Protein AF-A0A8S2SZF7-F1 (afdb_monomer_lite)

Organism: NCBI:txid392030

Structure (mmCIF, N/CA/C/O backbone):
data_AF-A0A8S2SZF7-F1
#
_entry.id   AF-A0A8S2SZF7-F1
#
loop_
_atom_site.group_PDB
_atom_site.id
_atom_site.type_symbol
_atom_site.label_atom_id
_atom_site.labe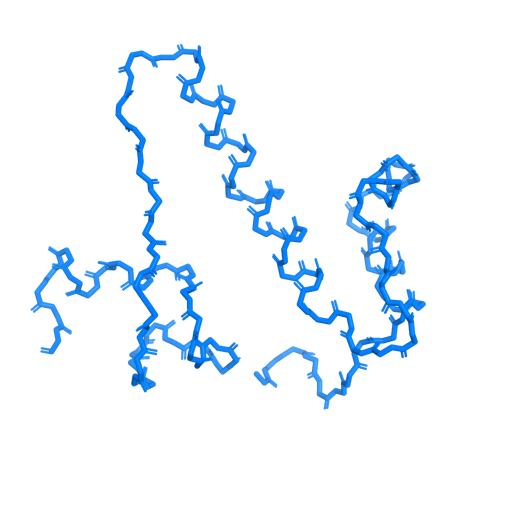l_alt_id
_atom_site.label_comp_id
_atom_site.label_asym_id
_atom_site.label_entity_id
_atom_site.label_seq_id
_atom_site.pdbx_PDB_ins_code
_atom_site.Cartn_x
_atom_site.Cartn_y
_atom_site.Cartn_z
_atom_site.occupancy
_atom_site.B_iso_or_equiv
_atom_site.auth_seq_id
_atom_site.auth_comp_id
_atom_site.auth_asym_id
_atom_site.auth_atom_id
_atom_site.pdbx_PDB_model_num
ATOM 1 N N . HIS A 1 1 ? 4.667 -10.182 -10.337 1.00 46.69 1 HIS A N 1
ATOM 2 C CA . HIS A 1 1 ? 4.823 -9.999 -11.783 1.00 46.69 1 HIS A CA 1
ATOM 3 C C . HIS A 1 1 ? 3.546 -9.580 -12.516 1.00 46.69 1 HIS A C 1
ATOM 5 O O . HIS A 1 1 ? 3.686 -9.235 -13.680 1.00 46.69 1 HIS A O 1
ATOM 11 N N . ASP A 1 2 ? 2.367 -9.441 -11.882 1.00 55.22 2 ASP A N 1
ATOM 12 C CA . ASP A 1 2 ? 1.113 -9.400 -12.676 1.00 55.22 2 ASP A CA 1
ATOM 13 C C . ASP A 1 2 ? 0.356 -8.058 -12.810 1.00 55.22 2 ASP A C 1
ATOM 15 O O . ASP A 1 2 ? -0.738 -8.043 -13.360 1.00 55.22 2 ASP A O 1
ATOM 19 N N . ILE A 1 3 ? 0.909 -6.906 -12.402 1.00 61.97 3 ILE A N 1
ATOM 20 C CA . ILE A 1 3 ? 0.309 -5.585 -12.750 1.00 61.97 3 ILE A CA 1
ATOM 21 C C . ILE A 1 3 ? 1.325 -4.636 -13.399 1.00 61.97 3 ILE A C 1
ATOM 23 O O . ILE A 1 3 ? 0.991 -3.896 -14.320 1.00 61.97 3 ILE A O 1
ATOM 27 N N . TRP A 1 4 ? 2.587 -4.686 -12.969 1.00 73.9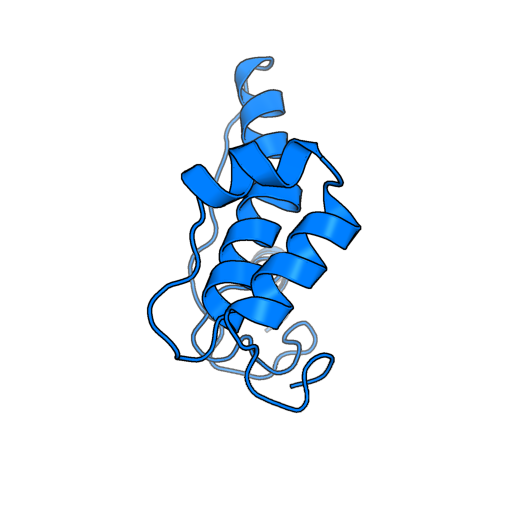4 4 TRP A N 1
ATOM 28 C CA . TRP A 1 4 ? 3.663 -3.861 -13.518 1.00 73.94 4 TRP A CA 1
ATOM 29 C C . TRP A 1 4 ? 4.664 -4.744 -14.263 1.00 73.94 4 TRP A C 1
ATOM 31 O O . TRP A 1 4 ? 5.491 -5.413 -13.637 1.00 73.94 4 TRP A O 1
ATOM 41 N N . SER A 1 5 ? 4.585 -4.741 -15.595 1.00 80.88 5 SER A N 1
ATOM 42 C CA . SER A 1 5 ? 5.488 -5.492 -16.481 1.00 80.88 5 SER A CA 1
ATOM 43 C C . SER A 1 5 ? 6.891 -4.880 -16.575 1.00 80.88 5 SER A C 1
ATOM 45 O O . SER A 1 5 ? 7.836 -5.557 -16.974 1.00 80.88 5 SER A O 1
ATOM 47 N N . THR A 1 6 ? 7.054 -3.623 -16.158 1.00 86.06 6 THR A N 1
ATOM 48 C CA . THR A 1 6 ? 8.329 -2.894 -16.133 1.00 86.06 6 THR A CA 1
ATOM 49 C C . THR A 1 6 ? 8.592 -2.281 -14.753 1.00 86.06 6 THR A C 1
ATOM 51 O O . THR A 1 6 ? 7.641 -2.067 -13.994 1.00 86.06 6 THR A O 1
ATOM 54 N N . PRO A 1 7 ? 9.858 -1.964 -14.412 1.00 91.12 7 PRO A N 1
ATOM 55 C CA . PRO A 1 7 ? 10.181 -1.177 -13.223 1.00 91.12 7 PRO A CA 1
ATOM 56 C C . PRO A 1 7 ? 9.356 0.112 -13.145 1.00 91.12 7 PRO A C 1
ATOM 58 O O . PRO A 1 7 ? 9.127 0.776 -14.160 1.00 91.12 7 PRO A O 1
ATOM 61 N N . VAL A 1 8 ? 8.919 0.477 -11.941 1.00 93.50 8 VAL A N 1
ATOM 62 C CA . VAL A 1 8 ? 8.157 1.709 -11.714 1.00 93.50 8 VAL A CA 1
ATOM 63 C C . VAL A 1 8 ? 9.144 2.846 -11.492 1.00 93.50 8 VAL A C 1
ATOM 65 O O . VAL A 1 8 ? 9.932 2.800 -10.553 1.00 93.50 8 VAL A O 1
ATOM 68 N N . SER A 1 9 ? 9.102 3.878 -12.335 1.00 95.88 9 SER A N 1
ATOM 69 C CA . SER A 1 9 ? 9.950 5.064 -12.167 1.00 95.88 9 SER A CA 1
ATOM 70 C C . SER A 1 9 ? 9.418 5.999 -11.066 1.00 95.88 9 SER A C 1
ATOM 72 O O . SER A 1 9 ? 8.226 5.949 -10.745 1.00 95.88 9 SER A O 1
ATOM 74 N N . PRO A 1 10 ? 10.241 6.925 -10.531 1.00 96.69 10 PRO A N 1
ATOM 75 C CA . PRO A 1 10 ? 9.783 7.964 -9.601 1.00 96.69 10 PRO A CA 1
ATOM 76 C C . PRO A 1 10 ? 8.597 8.778 -10.120 1.00 96.69 10 PRO A C 1
ATOM 78 O O . PRO A 1 10 ? 7.707 9.138 -9.355 1.00 96.69 10 PRO A O 1
ATOM 81 N N . LYS A 1 11 ? 8.543 9.028 -11.434 1.00 95.62 11 LYS A N 1
ATOM 82 C CA . LYS A 1 11 ? 7.414 9.734 -12.041 1.00 95.62 11 LYS A CA 1
ATOM 83 C C . LYS A 1 11 ? 6.130 8.909 -11.943 1.00 95.62 11 LYS A C 1
ATOM 85 O O . LYS A 1 11 ? 5.112 9.428 -11.504 1.00 95.62 11 LYS A O 1
ATOM 90 N N . VAL A 1 12 ? 6.185 7.627 -12.308 1.00 95.50 12 VAL A N 1
ATOM 91 C CA . VAL A 1 12 ? 5.010 6.744 -12.240 1.00 95.50 12 VAL A CA 1
ATOM 92 C C . VAL A 1 12 ? 4.552 6.562 -10.790 1.00 95.50 12 VAL A C 1
ATOM 94 O O . VAL A 1 12 ? 3.355 6.584 -10.532 1.00 95.50 12 VAL A O 1
ATOM 97 N N . TYR A 1 13 ? 5.480 6.470 -9.831 1.00 95.75 13 TYR A N 1
ATOM 98 C CA . TYR A 1 13 ? 5.164 6.465 -8.397 1.00 95.75 13 TYR A CA 1
ATOM 99 C C . TYR A 1 13 ? 4.322 7.685 -7.988 1.00 95.75 13 TYR A C 1
ATOM 101 O O . TYR A 1 13 ? 3.288 7.543 -7.332 1.00 95.75 13 TYR A O 1
ATOM 109 N N . VAL A 1 14 ? 4.742 8.880 -8.417 1.00 96.31 14 VAL A N 1
ATOM 110 C CA . VAL A 1 14 ? 4.027 10.136 -8.154 1.00 96.31 14 VAL A CA 1
ATOM 111 C C . VAL A 1 14 ? 2.659 10.144 -8.835 1.00 96.31 14 VAL A C 1
ATOM 113 O O . VAL A 1 14 ? 1.666 10.468 -8.188 1.00 96.31 14 VAL A O 1
ATOM 116 N N . ASP A 1 15 ? 2.593 9.756 -10.110 1.00 95.62 15 ASP A N 1
ATOM 117 C CA . ASP A 1 15 ? 1.348 9.736 -10.883 1.00 95.62 15 ASP A CA 1
ATOM 118 C C . ASP A 1 15 ? 0.308 8.797 -10.238 1.00 95.62 15 ASP A C 1
ATOM 120 O O . ASP A 1 15 ? -0.851 9.177 -10.067 1.00 95.62 15 ASP A O 1
ATOM 124 N N . VAL A 1 16 ? 0.729 7.602 -9.801 1.00 95.25 16 VAL A N 1
ATOM 125 C CA . VAL A 1 16 ? -0.121 6.642 -9.069 1.00 95.25 16 VAL A CA 1
ATOM 126 C C . VAL A 1 16 ? -0.602 7.234 -7.745 1.00 95.25 16 VAL A C 1
ATOM 128 O O . VAL A 1 16 ? -1.783 7.142 -7.412 1.00 95.25 16 VAL A O 1
ATOM 131 N N . GLY A 1 17 ? 0.290 7.879 -6.994 1.00 96.19 17 GLY A N 1
ATOM 132 C CA . GLY A 1 17 ? -0.066 8.542 -5.745 1.00 96.19 17 GLY A CA 1
ATOM 133 C C . GLY A 1 17 ? -1.113 9.643 -5.927 1.00 96.19 17 GLY A C 1
ATOM 134 O O . GLY A 1 17 ? -2.094 9.696 -5.183 1.00 96.19 17 GLY A O 1
ATOM 135 N N . ILE A 1 18 ? -0.959 10.489 -6.948 1.00 97.31 18 ILE A N 1
ATOM 136 C CA . ILE A 1 18 ? -1.942 11.528 -7.285 1.00 97.31 18 ILE A CA 1
ATOM 137 C C . ILE A 1 18 ? -3.271 10.898 -7.712 1.00 97.31 18 ILE A C 1
ATOM 139 O O . ILE A 1 18 ? -4.322 11.368 -7.282 1.00 97.31 18 ILE A O 1
ATOM 143 N N . ALA A 1 19 ? -3.247 9.822 -8.502 1.00 96.56 19 ALA A N 1
ATOM 144 C CA . ALA A 1 19 ? -4.464 9.139 -8.936 1.00 96.56 19 ALA A CA 1
ATOM 145 C C . ALA A 1 19 ? -5.275 8.570 -7.757 1.00 96.56 19 ALA A C 1
ATOM 147 O O . ALA A 1 19 ? -6.501 8.637 -7.766 1.00 96.56 19 ALA A O 1
ATOM 148 N N . ILE A 1 20 ? -4.602 8.049 -6.725 1.00 95.50 20 ILE A N 1
ATOM 149 C CA . ILE A 1 20 ? -5.258 7.441 -5.556 1.00 95.50 20 ILE A CA 1
ATOM 150 C C . ILE A 1 20 ? -5.689 8.497 -4.529 1.00 95.50 20 ILE A C 1
ATOM 152 O O . ILE A 1 20 ? -6.785 8.420 -3.974 1.00 95.50 20 ILE A O 1
ATOM 156 N N . PHE A 1 21 ? -4.827 9.474 -4.238 1.00 96.12 21 PHE A N 1
ATOM 157 C CA . PHE A 1 21 ? -5.008 10.386 -3.102 1.00 96.12 21 PHE A CA 1
ATOM 158 C C . PHE A 1 21 ? -5.380 11.822 -3.503 1.00 96.12 21 PHE A C 1
ATOM 160 O O . PHE A 1 21 ? -5.652 12.656 -2.631 1.00 96.12 21 PHE A O 1
ATOM 167 N N . GLY A 1 22 ? -5.389 12.140 -4.798 1.00 96.69 22 GLY A N 1
ATOM 168 C CA . GLY A 1 22 ? -5.628 13.485 -5.311 1.00 96.69 22 GLY A CA 1
ATOM 169 C C . GLY A 1 22 ? -4.654 14.506 -4.719 1.00 96.69 22 GLY A C 1
ATOM 170 O O . GLY A 1 22 ? -3.469 14.238 -4.517 1.00 96.69 22 GLY A O 1
ATOM 171 N N . THR A 1 23 ? -5.168 15.685 -4.361 1.00 95.12 23 THR A N 1
ATOM 172 C CA . THR A 1 23 ? -4.367 16.775 -3.772 1.00 95.12 23 THR A CA 1
ATOM 173 C C . THR A 1 23 ? -3.752 16.421 -2.417 1.00 95.12 23 THR A C 1
ATOM 175 O O . THR A 1 23 ? -2.742 17.010 -2.032 1.00 95.12 23 THR A O 1
ATOM 178 N N . LYS A 1 24 ? -4.301 15.430 -1.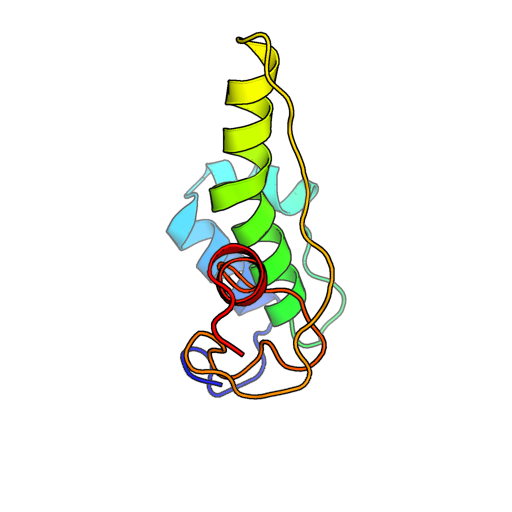696 1.00 96.44 24 LYS A N 1
ATOM 179 C CA . LYS A 1 24 ? -3.728 14.967 -0.421 1.00 96.44 24 LYS A CA 1
ATOM 180 C C . LYS A 1 24 ? -2.380 14.279 -0.616 1.00 96.44 24 LYS A C 1
ATOM 182 O O . LYS A 1 24 ? -1.606 14.214 0.340 1.00 96.44 24 LYS A O 1
ATOM 187 N N . PHE A 1 25 ? -2.075 13.815 -1.831 1.00 96.06 25 PHE A N 1
ATOM 188 C CA . PHE A 1 25 ? -0.802 13.169 -2.115 1.00 96.06 25 PHE A CA 1
ATOM 189 C C . PHE A 1 25 ? 0.400 14.078 -1.846 1.00 96.06 25 PHE A C 1
ATOM 191 O O . PHE A 1 25 ? 1.434 13.585 -1.412 1.00 96.06 25 PHE A O 1
ATOM 198 N N . LEU A 1 26 ? 0.247 15.400 -1.988 1.00 94.06 26 LEU A N 1
ATOM 199 C CA . LEU A 1 26 ? 1.316 16.365 -1.711 1.00 94.06 26 LEU A CA 1
ATOM 200 C C . LEU A 1 26 ? 1.859 16.263 -0.277 1.00 94.06 26 LEU A C 1
ATOM 202 O O . LEU A 1 26 ? 3.047 16.448 -0.069 1.00 94.06 26 LEU A O 1
ATOM 206 N N . LYS A 1 27 ? 1.021 15.898 0.702 1.00 95.81 27 LYS A N 1
ATOM 207 C CA . LYS A 1 27 ? 1.469 15.642 2.083 1.00 95.81 27 LYS A CA 1
ATOM 208 C C . LYS A 1 27 ? 1.957 14.210 2.291 1.00 95.81 27 LYS A C 1
ATOM 210 O O . LYS A 1 27 ? 2.782 13.942 3.156 1.00 95.81 27 LYS A O 1
ATOM 215 N N . ILE A 1 28 ? 1.416 13.262 1.528 1.00 96.00 28 ILE A N 1
ATOM 216 C CA . ILE A 1 28 ? 1.795 11.848 1.624 1.00 96.00 28 ILE A CA 1
ATOM 217 C C . ILE A 1 28 ? 3.215 11.653 1.093 1.00 96.00 28 ILE A C 1
ATOM 219 O O . ILE A 1 28 ? 4.000 10.950 1.727 1.00 96.00 28 ILE A O 1
ATOM 223 N N . ILE A 1 29 ? 3.569 12.306 -0.015 1.00 96.19 29 ILE A N 1
ATOM 224 C CA . ILE A 1 29 ? 4.898 12.195 -0.622 1.00 96.19 29 ILE A CA 1
ATOM 225 C C . ILE A 1 29 ? 6.007 12.765 0.271 1.00 96.19 29 ILE A C 1
ATOM 227 O O . ILE A 1 29 ? 7.119 12.258 0.236 1.00 96.19 29 ILE A O 1
ATOM 231 N N . GLU A 1 30 ? 5.711 13.737 1.140 1.00 95.94 30 GLU A N 1
ATOM 232 C CA . GLU A 1 30 ? 6.669 14.212 2.153 1.00 95.94 30 GLU A CA 1
ATOM 233 C C . GLU A 1 30 ? 7.069 13.095 3.131 1.00 95.94 30 GLU A C 1
ATOM 235 O O . GLU A 1 30 ? 8.202 13.047 3.608 1.00 95.94 30 GLU A O 1
ATOM 240 N N . ARG A 1 31 ? 6.145 12.170 3.432 1.00 94.38 31 ARG A N 1
ATOM 241 C CA . ARG A 1 31 ? 6.389 11.040 4.342 1.00 94.38 31 ARG A CA 1
ATOM 242 C C . ARG A 1 31 ? 6.877 9.782 3.625 1.00 94.38 31 ARG A C 1
ATOM 244 O O . ARG A 1 31 ? 7.583 8.980 4.236 1.00 94.38 31 ARG A O 1
ATOM 251 N N . TYR A 1 32 ? 6.480 9.609 2.370 1.00 95.88 32 TYR A N 1
ATOM 252 C CA . TYR A 1 32 ? 6.819 8.471 1.520 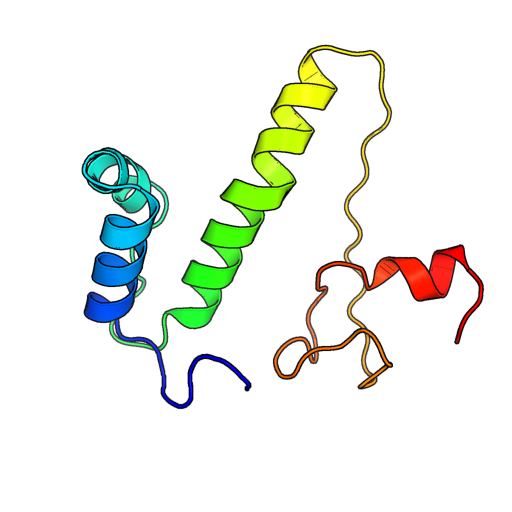1.00 9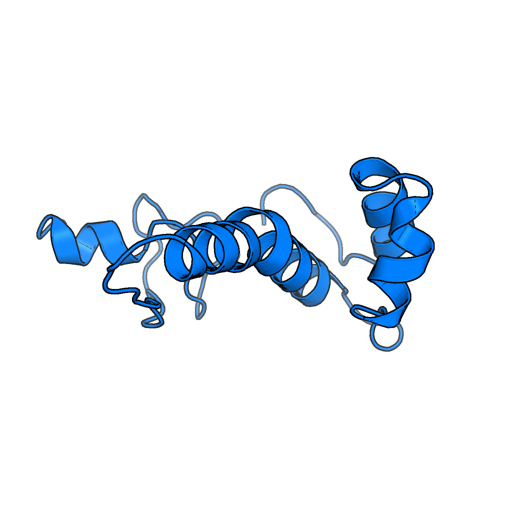5.88 32 TYR A CA 1
ATOM 253 C C . TYR A 1 32 ? 7.394 8.974 0.185 1.00 95.88 32 TYR A C 1
ATOM 255 O O . TYR A 1 32 ? 6.736 8.829 -0.852 1.00 95.88 32 TYR A O 1
ATOM 263 N N . PRO A 1 33 ? 8.574 9.620 0.195 1.00 96.25 33 PRO A N 1
ATOM 264 C CA . PRO A 1 33 ? 9.189 10.117 -1.028 1.00 96.25 33 PRO A CA 1
ATOM 265 C C . PRO A 1 33 ? 9.699 8.949 -1.882 1.00 96.25 33 PRO A C 1
ATOM 267 O O . PRO A 1 33 ? 10.040 7.906 -1.324 1.00 96.25 33 PRO A O 1
ATOM 270 N N . PRO A 1 34 ? 9.778 9.104 -3.216 1.00 95.94 34 PRO A N 1
ATOM 271 C CA . PRO A 1 34 ? 10.508 8.157 -4.049 1.00 95.94 34 PRO A CA 1
ATOM 272 C C . PRO A 1 34 ? 11.997 8.132 -3.667 1.00 95.94 34 PRO A C 1
ATOM 274 O O . PRO A 1 34 ? 12.557 9.149 -3.250 1.00 95.94 34 PRO A O 1
ATOM 277 N N . GLU A 1 35 ? 12.650 6.987 -3.847 1.00 94.25 35 GLU A N 1
ATOM 278 C CA . GLU A 1 35 ? 14.063 6.791 -3.513 1.00 94.25 35 GLU A CA 1
ATOM 279 C C . GLU A 1 35 ? 14.908 6.633 -4.783 1.00 94.25 35 GLU A C 1
ATOM 281 O O . GLU A 1 35 ? 14.742 5.691 -5.563 1.00 94.25 35 GLU A O 1
ATOM 286 N N . GLY A 1 36 ? 15.838 7.569 -4.994 1.00 92.94 36 GLY A N 1
ATOM 287 C CA . GLY A 1 36 ? 16.730 7.572 -6.155 1.00 92.94 36 GLY A CA 1
ATOM 288 C C . GLY A 1 36 ? 15.988 7.564 -7.499 1.00 92.94 36 GLY A C 1
ATOM 289 O O . GLY A 1 36 ? 14.878 8.077 -7.630 1.00 92.94 36 GLY A O 1
ATOM 290 N N . SER A 1 37 ? 16.623 6.985 -8.520 1.00 91.88 37 SER A N 1
ATOM 291 C CA . SER A 1 37 ? 16.059 6.804 -9.870 1.00 91.88 37 SER A CA 1
ATOM 292 C C . SER A 1 37 ? 15.656 5.356 -10.178 1.00 91.88 37 SER A C 1
ATOM 294 O O . SER A 1 37 ? 15.282 5.052 -11.310 1.00 91.88 37 SER A O 1
ATOM 296 N N . GLY A 1 38 ? 15.758 4.467 -9.186 1.00 93.00 38 GLY A N 1
ATOM 297 C CA . GLY A 1 38 ? 15.521 3.033 -9.329 1.00 93.00 38 GLY A CA 1
ATOM 298 C C . GLY A 1 38 ? 14.043 2.644 -9.369 1.00 93.00 38 GLY A C 1
ATOM 299 O O . GLY A 1 38 ? 13.152 3.477 -9.547 1.00 93.00 38 GLY A O 1
ATOM 300 N N . ASP A 1 39 ? 13.787 1.353 -9.182 1.00 94.12 39 ASP A N 1
ATOM 301 C CA . ASP A 1 39 ? 12.444 0.783 -9.169 1.00 94.12 39 ASP A CA 1
ATOM 302 C C . ASP A 1 39 ? 11.691 1.082 -7.862 1.00 94.12 39 ASP A C 1
ATOM 304 O O . ASP A 1 39 ? 12.083 0.658 -6.773 1.00 94.12 39 ASP A O 1
ATOM 308 N N . GLN A 1 40 ? 10.560 1.770 -7.982 1.00 95.31 40 GLN A N 1
ATOM 309 C CA . GLN A 1 40 ? 9.764 2.255 -6.856 1.00 95.31 40 GLN A CA 1
ATOM 310 C C . GLN A 1 40 ? 8.668 1.272 -6.405 1.00 95.31 40 GLN A C 1
ATOM 312 O O . GLN A 1 40 ? 7.878 1.605 -5.519 1.00 95.31 40 GLN A O 1
ATOM 317 N N . ARG A 1 41 ? 8.587 0.059 -6.980 1.00 91.50 41 ARG A N 1
ATOM 318 C CA . ARG A 1 41 ? 7.557 -0.941 -6.612 1.00 91.50 41 ARG A CA 1
ATOM 319 C C . ARG A 1 41 ? 7.537 -1.259 -5.115 1.00 91.50 41 ARG A C 1
ATOM 321 O O . ARG A 1 41 ? 6.461 -1.365 -4.533 1.00 91.50 41 ARG A O 1
ATOM 328 N N . HIS A 1 42 ? 8.702 -1.338 -4.475 1.00 90.75 42 HIS A N 1
ATOM 329 C CA . HIS A 1 42 ? 8.807 -1.588 -3.036 1.00 90.75 42 HIS A CA 1
ATOM 330 C C . HIS A 1 42 ? 8.220 -0.440 -2.187 1.00 90.75 42 HIS A C 1
ATOM 332 O O . HIS A 1 42 ? 7.563 -0.688 -1.174 1.00 90.75 42 HIS A O 1
ATOM 338 N N . LEU A 1 43 ? 8.373 0.817 -2.622 1.00 94.81 43 LEU A N 1
ATOM 339 C CA . LEU A 1 43 ? 7.765 1.972 -1.954 1.00 94.81 43 LEU A CA 1
ATOM 340 C C . LEU A 1 43 ? 6.256 2.024 -2.172 1.00 94.81 43 LEU A C 1
ATOM 342 O O . LEU A 1 43 ? 5.529 2.329 -1.228 1.00 94.81 43 LEU A O 1
ATOM 346 N N . LEU A 1 44 ? 5.773 1.683 -3.375 1.00 93.12 44 LEU A N 1
ATOM 347 C CA . LEU A 1 44 ? 4.333 1.536 -3.618 1.00 93.12 44 LEU A CA 1
ATOM 348 C C . LEU A 1 44 ? 3.735 0.460 -2.712 1.00 93.12 44 LEU A C 1
ATOM 350 O O . LEU A 1 44 ? 2.712 0.712 -2.080 1.00 93.12 44 LEU A O 1
ATOM 354 N N . ALA A 1 45 ? 4.388 -0.700 -2.598 1.00 92.06 45 ALA A N 1
ATOM 355 C CA . ALA A 1 45 ? 3.956 -1.768 -1.702 1.00 92.06 45 ALA A CA 1
ATOM 356 C C . ALA A 1 45 ? 3.916 -1.285 -0.246 1.00 92.06 45 ALA A C 1
ATOM 358 O O . ALA A 1 45 ? 2.908 -1.452 0.435 1.00 92.06 45 ALA A O 1
ATOM 359 N N . ARG A 1 46 ? 4.958 -0.585 0.222 1.00 94.12 46 ARG A N 1
ATOM 360 C CA . ARG A 1 46 ? 4.984 0.006 1.568 1.00 94.12 46 ARG A CA 1
ATOM 361 C C . ARG A 1 46 ? 3.846 1.005 1.786 1.00 94.12 46 ARG A C 1
ATOM 363 O O . ARG A 1 46 ? 3.191 0.952 2.828 1.00 94.12 46 ARG A O 1
ATOM 370 N N . LEU A 1 47 ? 3.610 1.911 0.837 1.00 95.62 47 LEU A N 1
ATOM 371 C CA . LEU A 1 47 ? 2.542 2.908 0.916 1.00 95.62 47 LEU A CA 1
ATOM 372 C C . LEU A 1 47 ? 1.164 2.235 0.954 1.00 95.62 47 LEU A C 1
ATOM 374 O O . LEU A 1 47 ? 0.349 2.572 1.813 1.00 95.62 47 LEU A O 1
ATOM 378 N N . ALA A 1 48 ? 0.932 1.250 0.083 1.00 93.25 48 ALA A N 1
ATOM 379 C CA . ALA A 1 48 ? -0.294 0.462 0.049 1.00 93.25 48 ALA A CA 1
ATOM 380 C C . ALA A 1 48 ? -0.512 -0.297 1.366 1.00 93.25 48 ALA A C 1
ATOM 382 O O . ALA A 1 48 ? -1.591 -0.198 1.949 1.00 93.25 48 ALA A O 1
ATOM 383 N N . THR A 1 49 ? 0.521 -0.955 1.903 1.00 95.31 49 THR A N 1
ATOM 384 C CA . THR A 1 49 ? 0.452 -1.658 3.192 1.00 95.31 49 THR A CA 1
ATOM 385 C C . THR A 1 49 ? 0.081 -0.720 4.334 1.00 95.31 49 THR A C 1
ATOM 387 O O . THR A 1 49 ? -0.751 -1.060 5.177 1.00 95.31 49 THR A O 1
ATOM 390 N N . GLN A 1 50 ? 0.656 0.486 4.368 1.00 96.69 50 GLN A N 1
ATOM 391 C CA . GLN A 1 50 ? 0.303 1.476 5.385 1.00 96.69 50 GLN A CA 1
ATOM 392 C C . GLN A 1 50 ? -1.126 1.989 5.213 1.00 96.69 50 GLN A C 1
ATOM 394 O O . GLN A 1 50 ? -1.840 2.102 6.206 1.00 96.69 50 GLN A O 1
ATOM 399 N N . TRP A 1 51 ? -1.543 2.301 3.985 1.00 95.94 51 TRP A N 1
ATOM 400 C CA . TRP A 1 51 ? -2.847 2.900 3.708 1.00 95.94 51 TRP A CA 1
ATOM 401 C C . TRP A 1 51 ? -4.010 1.922 3.890 1.00 95.94 51 TRP A C 1
ATOM 403 O O . TRP A 1 51 ? -4.977 2.254 4.571 1.00 95.94 51 TRP A O 1
ATOM 413 N N . ILE A 1 52 ? -3.907 0.731 3.304 1.00 95.94 52 ILE A N 1
ATOM 414 C CA . ILE A 1 52 ? -5.007 -0.237 3.228 1.00 95.94 52 ILE A CA 1
ATOM 415 C C . ILE A 1 52 ? -5.119 -1.041 4.525 1.00 95.94 52 ILE A C 1
ATOM 417 O O . ILE A 1 52 ? -6.224 -1.258 5.013 1.00 95.94 52 ILE A O 1
ATOM 421 N N . PHE A 1 53 ? -3.989 -1.454 5.109 1.00 96.50 53 PHE A N 1
ATOM 422 C CA . PHE A 1 53 ? -3.985 -2.413 6.217 1.00 96.50 53 PHE A CA 1
ATOM 423 C C . PHE A 1 53 ? -3.545 -1.778 7.540 1.00 96.50 53 PHE A C 1
ATOM 425 O O . PHE A 1 53 ? -4.306 -1.719 8.502 1.00 96.50 53 PHE A O 1
ATOM 432 N N . ALA A 1 54 ? -2.318 -1.259 7.616 1.00 96.75 54 ALA A N 1
ATOM 433 C CA . ALA A 1 54 ? -1.709 -0.971 8.912 1.00 96.75 54 ALA A CA 1
ATOM 434 C C . ALA A 1 54 ? -2.287 0.274 9.614 1.00 96.75 54 ALA A C 1
ATOM 436 O O . ALA A 1 54 ? -2.525 0.242 10.823 1.00 96.75 54 ALA A O 1
ATOM 437 N N . CYS A 1 55 ? -2.505 1.389 8.901 1.00 96.06 55 CYS A N 1
ATOM 438 C CA . CYS A 1 55 ? -3.091 2.597 9.494 1.00 96.06 55 CYS A CA 1
ATOM 439 C C . CYS A 1 55 ? -4.530 2.362 9.981 1.00 96.06 55 CYS A C 1
ATOM 441 O O . CYS A 1 55 ? -4.782 2.689 11.144 1.00 96.06 55 CYS A O 1
ATOM 443 N N . PRO A 1 56 ? -5.451 1.789 9.177 1.00 96.12 56 PRO A N 1
ATOM 444 C CA . PRO A 1 56 ? -6.805 1.486 9.640 1.00 96.12 56 PRO A CA 1
ATOM 445 C C . PRO A 1 56 ? -6.823 0.575 10.871 1.00 96.12 56 PRO A C 1
ATOM 447 O O . PRO A 1 56 ? -7.477 0.915 11.856 1.00 96.12 56 PRO A O 1
ATOM 450 N N . THR A 1 57 ? -6.025 -0.501 10.886 1.00 96.12 57 THR A N 1
ATOM 451 C CA . THR A 1 57 ? -5.921 -1.399 12.050 1.00 96.12 57 THR A CA 1
ATOM 452 C C . THR A 1 57 ? -5.446 -0.662 13.300 1.00 96.12 57 THR A C 1
ATOM 454 O O . THR A 1 57 ? -6.022 -0.834 14.370 1.00 96.12 57 THR A O 1
ATOM 457 N N . ARG A 1 58 ? -4.447 0.226 13.188 1.00 95.75 58 ARG A N 1
ATOM 458 C CA . ARG A 1 58 ? -3.997 1.045 14.330 1.00 95.75 58 ARG A CA 1
ATOM 459 C C . ARG A 1 58 ? -5.063 2.023 14.812 1.00 95.75 58 ARG A C 1
ATOM 461 O O . ARG A 1 58 ? -5.160 2.254 16.014 1.00 95.75 58 ARG A O 1
ATOM 468 N N . VAL A 1 59 ? -5.826 2.633 13.903 1.00 96.12 59 VAL A N 1
ATOM 469 C CA . VAL A 1 59 ? -6.934 3.525 14.277 1.00 96.12 59 VAL A CA 1
ATOM 470 C C . VAL A 1 59 ? -8.000 2.737 15.029 1.00 96.12 59 VAL A C 1
ATOM 472 O O . VAL A 1 59 ? -8.432 3.186 16.086 1.00 96.12 59 VAL A O 1
ATOM 475 N N . PHE A 1 60 ? -8.369 1.552 14.545 1.00 95.19 60 PHE A N 1
ATOM 476 C CA . PHE A 1 60 ? -9.308 0.673 15.235 1.00 95.19 60 PHE A CA 1
ATOM 477 C C . PHE A 1 60 ? -8.790 0.271 16.623 1.00 95.19 60 PHE A C 1
ATOM 479 O O . PHE A 1 60 ? -9.443 0.561 17.622 1.00 95.19 60 PHE A O 1
ATOM 486 N N . ALA A 1 61 ? -7.577 -0.282 16.708 1.00 95.56 61 ALA A N 1
ATOM 487 C CA . ALA A 1 61 ? -6.991 -0.780 17.954 1.00 95.56 61 ALA A CA 1
ATOM 488 C C . ALA A 1 61 ? -6.838 0.296 19.047 1.00 95.56 61 ALA A C 1
ATOM 490 O O . ALA A 1 61 ? -6.904 -0.012 20.230 1.00 95.56 61 ALA A O 1
ATOM 491 N N . ARG A 1 62 ? -6.672 1.576 18.681 1.00 94.62 62 ARG A N 1
ATOM 492 C CA . ARG A 1 62 ? -6.626 2.688 19.653 1.00 94.62 62 ARG A CA 1
ATOM 493 C C . ARG A 1 62 ? -7.959 2.954 20.350 1.00 94.62 62 ARG A C 1
ATOM 495 O O . ARG A 1 62 ? -7.963 3.580 21.402 1.00 94.62 62 ARG A O 1
ATOM 502 N N . ASN A 1 63 ? -9.068 2.530 19.752 1.00 94.94 63 ASN A N 1
ATOM 503 C CA . ASN A 1 63 ? -10.419 2.830 20.224 1.00 94.94 63 ASN A CA 1
ATOM 504 C C . ASN A 1 63 ? -11.112 1.617 20.863 1.00 94.94 63 ASN A C 1
ATOM 506 O O . ASN A 1 63 ? -12.292 1.696 21.193 1.00 94.94 63 ASN A O 1
ATOM 510 N N . THR A 1 64 ? -10.413 0.491 21.034 1.00 94.06 64 THR A N 1
ATOM 511 C CA . THR A 1 64 ? -10.985 -0.722 21.626 1.00 94.06 64 THR A CA 1
ATOM 512 C C . THR A 1 64 ? -9.922 -1.561 22.335 1.00 94.06 64 THR A C 1
ATOM 514 O O . THR A 1 64 ? -8.780 -1.649 21.885 1.00 94.06 64 THR A O 1
ATOM 517 N N . ALA A 1 65 ? -10.294 -2.198 23.448 1.00 92.56 65 ALA A N 1
ATOM 518 C CA . ALA A 1 65 ? -9.425 -3.135 24.150 1.00 92.56 65 ALA A CA 1
ATOM 519 C C . ALA A 1 65 ? -9.227 -4.388 23.283 1.00 92.56 65 ALA A C 1
ATOM 521 O O . ALA A 1 65 ? -10.078 -5.273 23.236 1.00 92.56 65 ALA A O 1
ATOM 522 N N . THR A 1 66 ? -8.114 -4.430 22.553 1.00 94.50 66 THR A N 1
ATOM 523 C CA . THR A 1 66 ? -7.813 -5.477 21.572 1.00 94.50 66 THR A CA 1
ATOM 524 C C . THR A 1 66 ? -6.353 -5.892 21.639 1.00 94.50 66 THR A C 1
ATOM 526 O O . THR A 1 66 ? -5.477 -5.103 21.991 1.00 94.50 66 THR A O 1
ATOM 529 N N . TYR A 1 67 ? -6.093 -7.137 21.251 1.00 94.81 67 TYR A N 1
ATOM 530 C CA . TYR A 1 67 ? -4.754 -7.603 20.922 1.00 94.81 67 TYR A CA 1
ATOM 531 C C . TYR A 1 67 ? -4.535 -7.433 19.420 1.00 94.81 67 TYR A C 1
ATOM 533 O O . TYR A 1 67 ? -5.411 -7.746 18.617 1.00 94.81 67 TYR A O 1
ATOM 541 N N . SER A 1 68 ? -3.374 -6.913 19.038 1.00 94.25 68 SER A N 1
ATOM 542 C CA . SER A 1 68 ? -2.969 -6.755 17.640 1.00 94.25 68 SER A CA 1
ATOM 543 C C . SER A 1 68 ? -1.682 -7.529 17.398 1.00 94.25 68 SER A C 1
ATOM 545 O O . SER A 1 68 ? -0.804 -7.545 18.260 1.00 94.25 68 SER A O 1
ATOM 547 N N . TYR A 1 69 ? -1.557 -8.130 16.220 1.00 95.19 69 TYR A N 1
ATOM 548 C CA . TYR A 1 69 ? -0.350 -8.830 15.791 1.00 95.19 69 TYR A CA 1
ATOM 549 C C . TYR A 1 69 ? 0.085 -8.355 14.403 1.00 95.19 69 TYR A C 1
ATOM 551 O O . TYR A 1 69 ? -0.682 -7.731 13.668 1.00 95.19 69 TYR A O 1
ATOM 559 N N . VAL A 1 70 ? 1.337 -8.649 14.059 1.00 95.44 70 VAL A N 1
ATOM 560 C CA . VAL A 1 70 ? 1.883 -8.500 12.709 1.00 95.44 70 VAL A CA 1
ATOM 561 C C . VAL A 1 70 ? 2.517 -9.830 12.346 1.00 95.44 70 VAL A C 1
ATOM 563 O O . VAL A 1 70 ? 3.412 -10.298 13.049 1.00 95.44 70 VAL A O 1
ATOM 566 N N . PHE A 1 71 ? 2.038 -10.445 11.272 1.00 94.19 71 PHE A N 1
ATOM 567 C CA . PHE A 1 71 ? 2.651 -11.644 10.722 1.00 94.19 71 PHE A CA 1
ATOM 568 C C . PHE A 1 71 ? 3.840 -11.249 9.838 1.00 94.19 71 PHE A C 1
ATOM 570 O O . PHE A 1 71 ? 3.733 -10.311 9.051 1.00 94.19 71 PHE A O 1
ATOM 577 N N . GLY A 1 72 ? 4.982 -11.916 10.009 1.00 91.62 72 GLY A N 1
ATOM 578 C CA . GLY A 1 72 ? 6.243 -11.528 9.360 1.00 91.62 72 GLY A CA 1
ATOM 579 C C . GLY A 1 72 ? 7.111 -12.702 8.922 1.00 91.62 72 GLY A C 1
ATOM 580 O O . GLY A 1 72 ? 8.315 -12.529 8.750 1.00 91.62 72 GLY A O 1
ATOM 581 N N . TYR A 1 73 ? 6.529 -13.896 8.801 1.00 89.69 73 TYR A N 1
ATOM 582 C CA . TYR A 1 73 ? 7.234 -15.059 8.276 1.00 89.69 73 TYR A CA 1
ATOM 583 C C . TYR A 1 73 ? 6.996 -15.139 6.759 1.00 89.69 73 TYR A C 1
ATOM 585 O O . TYR A 1 73 ? 5.844 -15.282 6.346 1.00 89.69 73 TYR A O 1
ATOM 593 N N . PRO A 1 74 ? 8.031 -14.985 5.913 1.00 85.62 74 PRO A N 1
ATOM 594 C CA . PRO A 1 74 ? 7.867 -15.044 4.465 1.00 85.62 74 PRO A CA 1
ATOM 595 C C . PRO A 1 74 ? 7.699 -16.494 4.005 1.00 85.62 74 PRO A C 1
ATOM 597 O O . PRO A 1 74 ? 8.456 -17.378 4.414 1.00 85.62 74 PRO A O 1
ATOM 600 N N . LEU A 1 75 ? 6.735 -16.740 3.120 1.00 78.19 75 LEU A N 1
ATOM 601 C CA . LEU A 1 75 ? 6.586 -18.046 2.486 1.00 78.19 75 LEU A CA 1
ATOM 602 C C . LEU A 1 75 ? 7.635 -18.203 1.374 1.00 78.19 75 LEU A C 1
ATOM 604 O O . LEU A 1 75 ? 7.801 -17.333 0.522 1.00 78.19 75 LEU A O 1
ATOM 608 N N . GLN A 1 76 ? 8.364 -19.324 1.390 1.00 69.31 76 GLN A N 1
ATOM 609 C CA . GLN A 1 76 ? 9.370 -19.640 0.362 1.00 69.31 76 GLN A CA 1
ATOM 610 C C . GLN A 1 76 ? 8.770 -20.309 -0.880 1.00 69.31 76 GLN A C 1
ATOM 612 O O . GLN A 1 76 ? 9.441 -20.437 -1.899 1.00 69.31 76 GLN A O 1
ATOM 617 N N . THR A 1 77 ? 7.523 -20.768 -0.802 1.00 63.69 77 THR A N 1
ATOM 618 C CA . THR A 1 77 ? 6.855 -21.490 -1.884 1.00 63.69 77 THR A CA 1
ATOM 619 C C . THR A 1 77 ? 5.802 -20.614 -2.554 1.00 63.69 77 THR A C 1
ATOM 621 O O . THR A 1 77 ? 5.148 -19.781 -1.919 1.00 63.69 77 THR A O 1
ATOM 624 N N . ASN A 1 78 ? 5.598 -20.837 -3.855 1.00 57.53 78 ASN A N 1
ATOM 625 C CA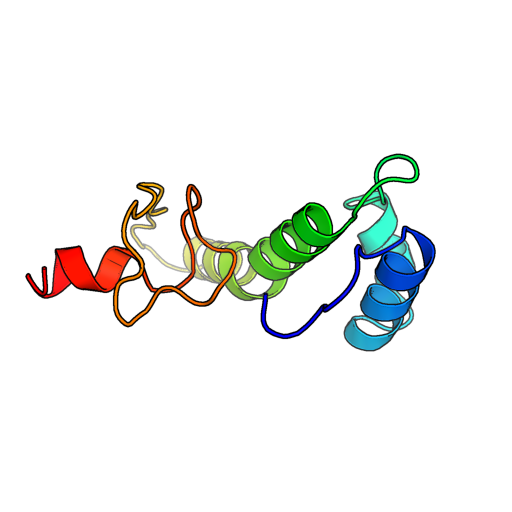 . ASN A 1 78 ? 4.451 -20.324 -4.608 1.00 57.53 78 ASN A CA 1
ATOM 626 C C . ASN A 1 78 ? 3.177 -21.081 -4.185 1.00 57.53 78 ASN A C 1
ATOM 628 O O . ASN A 1 78 ? 2.595 -21.824 -4.972 1.00 57.53 78 ASN A O 1
ATOM 632 N N . GLY A 1 79 ? 2.792 -20.972 -2.911 1.00 56.62 79 GLY A N 1
ATOM 633 C CA . GLY A 1 79 ? 1.514 -21.481 -2.421 1.00 56.62 79 GLY A CA 1
ATOM 634 C C . GLY A 1 79 ? 0.342 -20.748 -3.079 1.00 56.62 79 GLY A C 1
ATOM 635 O O . GLY A 1 79 ? 0.507 -19.676 -3.650 1.00 56.62 79 GLY A O 1
ATOM 636 N N . THR A 1 80 ? -0.861 -21.305 -2.978 1.00 53.78 80 THR A N 1
ATOM 637 C CA . THR A 1 80 ? -2.078 -20.855 -3.685 1.00 53.78 80 THR A CA 1
ATOM 638 C C . THR A 1 80 ? -2.471 -19.388 -3.425 1.00 53.78 80 THR A C 1
ATOM 640 O O . THR A 1 80 ? -3.205 -18.804 -4.218 1.00 53.78 80 THR A O 1
ATOM 643 N N . PHE A 1 81 ? -1.970 -18.780 -2.342 1.00 58.16 81 PHE A N 1
ATOM 644 C CA . PHE A 1 81 ? -2.179 -17.368 -1.981 1.00 58.16 81 PHE A CA 1
ATOM 645 C C . PHE A 1 81 ? -1.031 -16.434 -2.405 1.00 58.16 81 PHE A C 1
ATOM 647 O O . PHE A 1 81 ? -1.166 -15.214 -2.337 1.00 58.16 81 PHE A O 1
ATOM 654 N N . ASN A 1 82 ? 0.089 -16.987 -2.872 1.00 58.44 82 ASN A N 1
ATOM 655 C CA . ASN A 1 82 ? 1.271 -16.236 -3.268 1.00 58.44 82 ASN A CA 1
ATOM 656 C C . ASN A 1 82 ? 1.092 -15.714 -4.703 1.00 58.44 82 ASN A C 1
ATOM 658 O O . ASN A 1 82 ? 1.296 -16.424 -5.689 1.00 58.44 82 ASN A O 1
ATOM 662 N N . SER A 1 83 ? 0.680 -14.450 -4.821 1.00 62.22 83 SER A N 1
ATOM 663 C CA . SER A 1 83 ? 0.721 -13.734 -6.095 1.00 62.22 83 SER A CA 1
ATOM 664 C C . SER A 1 83 ? 2.168 -13.472 -6.503 1.00 62.22 83 SER A C 1
ATOM 666 O O . SER A 1 83 ? 3.008 -13.138 -5.666 1.00 62.22 83 SER A O 1
ATOM 668 N N . SER A 1 84 ? 2.455 -13.539 -7.801 1.00 64.44 84 SER A N 1
ATOM 669 C CA . SER A 1 84 ? 3.794 -13.293 -8.325 1.00 64.44 84 SER A CA 1
ATOM 670 C C . SER A 1 84 ? 4.399 -11.988 -7.753 1.00 64.44 84 SER A C 1
ATOM 672 O O . SER A 1 84 ? 3.842 -10.901 -7.916 1.00 64.44 84 SER A O 1
ATOM 674 N N . GLY A 1 85 ? 5.572 -12.067 -7.113 1.00 71.56 85 GLY A N 1
ATOM 675 C CA . GLY A 1 85 ? 6.251 -10.921 -6.477 1.00 71.56 85 GLY A CA 1
ATOM 676 C C . GLY A 1 85 ? 6.231 -10.887 -4.943 1.00 71.56 85 GLY A C 1
ATOM 677 O O . GLY A 1 85 ? 6.764 -9.936 -4.378 1.00 71.56 85 GLY A O 1
ATOM 678 N N . CYS A 1 86 ? 5.669 -11.903 -4.283 1.00 78.50 86 CYS A N 1
ATOM 679 C CA . CYS A 1 86 ? 5.751 -12.075 -2.827 1.00 78.50 86 CYS A CA 1
ATOM 680 C C . CYS A 1 86 ? 6.873 -13.026 -2.379 1.00 78.50 86 CYS A C 1
ATOM 682 O O . CYS A 1 86 ? 7.065 -13.231 -1.186 1.00 78.50 86 CYS A O 1
ATOM 684 N N . GLU A 1 87 ? 7.652 -13.585 -3.308 1.00 77.94 87 GLU A N 1
ATOM 685 C CA . GLU A 1 87 ? 8.792 -14.441 -2.973 1.00 77.94 87 GLU A CA 1
ATOM 686 C C . GLU A 1 87 ? 9.775 -13.715 -2.038 1.00 77.94 87 GLU A C 1
ATOM 688 O O . GLU A 1 87 ? 10.179 -12.573 -2.285 1.00 77.94 87 GLU A O 1
ATOM 693 N N . GLY A 1 88 ? 10.118 -14.368 -0.925 1.00 81.50 88 GLY A N 1
ATOM 694 C CA . GLY A 1 88 ? 10.996 -13.803 0.102 1.00 81.50 88 GLY A CA 1
ATOM 695 C C . GLY A 1 88 ? 10.376 -12.670 0.931 1.00 81.50 88 GLY A C 1
ATOM 696 O O . GLY A 1 88 ? 11.086 -12.055 1.725 1.00 81.50 88 GLY A O 1
ATOM 697 N N . HIS A 1 89 ? 9.078 -12.395 0.780 1.00 86.50 89 HIS A N 1
ATOM 698 C CA . HIS A 1 89 ? 8.341 -11.368 1.517 1.00 86.50 89 HIS A CA 1
ATOM 699 C C . HIS A 1 89 ? 7.088 -11.962 2.170 1.00 86.50 89 HIS A C 1
ATOM 701 O O . HIS A 1 89 ? 6.607 -13.017 1.773 1.00 86.50 89 HIS A O 1
ATOM 707 N N . THR A 1 90 ? 6.555 -11.278 3.183 1.00 89.06 90 THR A N 1
ATOM 708 C CA . THR A 1 90 ? 5.219 -11.575 3.715 1.00 89.06 90 THR A CA 1
ATOM 709 C C . THR A 1 90 ? 4.191 -10.706 3.002 1.00 89.06 90 THR A C 1
ATOM 711 O O . THR A 1 90 ? 4.297 -9.476 3.002 1.00 89.06 90 THR A O 1
ATOM 714 N N . CYS A 1 91 ? 3.191 -11.348 2.420 1.00 87.62 91 CYS A N 1
ATOM 715 C CA . CYS A 1 91 ? 2.080 -10.747 1.708 1.00 87.62 91 CYS A CA 1
ATOM 716 C C . CYS A 1 91 ? 0.744 -10.969 2.426 1.00 87.62 91 CYS A C 1
ATOM 718 O O . CYS A 1 91 ? 0.645 -11.629 3.460 1.00 87.62 91 CYS A O 1
ATOM 720 N N . HIS A 1 92 ? -0.297 -10.319 1.907 1.00 90.25 92 HIS A N 1
ATOM 721 C CA . HIS A 1 92 ? -1.628 -10.373 2.494 1.00 90.25 92 HIS A CA 1
ATOM 722 C C . HIS A 1 92 ? -2.211 -11.791 2.416 1.00 90.25 92 HIS A C 1
ATOM 724 O O . HIS A 1 92 ? -2.436 -12.295 1.319 1.00 90.25 92 HIS A O 1
ATOM 730 N N . GLY A 1 93 ? -2.501 -12.388 3.576 1.00 88.94 93 GLY A N 1
ATOM 731 C CA . GLY A 1 93 ? -3.098 -13.719 3.681 1.00 88.94 93 GLY A CA 1
ATOM 732 C C . GLY A 1 93 ? -2.088 -14.857 3.843 1.00 88.94 93 GLY A C 1
ATOM 733 O O . GLY A 1 93 ? -2.505 -16.007 3.976 1.00 88.94 93 GLY A O 1
ATOM 734 N N . ASP A 1 94 ? -0.783 -14.572 3.883 1.00 88.31 94 ASP A N 1
ATOM 735 C CA . ASP A 1 94 ? 0.252 -15.598 4.077 1.00 88.31 94 ASP A CA 1
ATOM 736 C C . ASP A 1 94 ? 0.143 -16.310 5.433 1.00 88.31 94 ASP A C 1
ATOM 738 O O . ASP A 1 94 ? 0.619 -17.431 5.595 1.00 88.31 94 ASP A O 1
ATOM 742 N N . GLU A 1 95 ? -0.499 -15.693 6.424 1.00 90.25 95 GLU A N 1
ATOM 743 C CA . GLU A 1 95 ? -0.736 -16.312 7.724 1.00 90.25 95 GLU A CA 1
ATOM 744 C C . GLU A 1 95 ? -1.805 -17.414 7.680 1.00 90.25 95 GLU A C 1
ATOM 746 O O . GLU A 1 95 ? -1.853 -18.264 8.572 1.00 90.25 95 GLU A O 1
ATOM 751 N N . LEU A 1 96 ? -2.676 -17.416 6.662 1.00 89.88 96 LEU A N 1
ATOM 752 C CA . LEU A 1 96 ? -3.864 -18.273 6.639 1.00 89.88 96 LEU A CA 1
ATOM 753 C C . LEU A 1 96 ? -3.503 -19.758 6.560 1.00 89.88 96 LEU A C 1
ATOM 755 O O . LEU A 1 96 ? -4.166 -20.579 7.187 1.00 89.88 96 LEU A O 1
ATOM 759 N N . VAL A 1 97 ? -2.425 -20.112 5.858 1.00 86.31 97 VAL A N 1
ATOM 760 C CA . VAL A 1 97 ? -1.956 -21.506 5.768 1.00 86.31 97 VAL A CA 1
ATOM 761 C C . VAL A 1 97 ? -1.495 -22.063 7.119 1.00 86.31 97 VAL A C 1
ATOM 763 O O . VAL A 1 97 ? -1.664 -23.253 7.371 1.00 86.31 97 VAL A O 1
ATOM 766 N N . PHE A 1 98 ? -0.994 -21.208 8.018 1.00 88.31 98 PHE A N 1
ATOM 767 C CA . PHE A 1 98 ? -0.655 -21.595 9.390 1.00 88.31 98 PHE A CA 1
ATOM 768 C C . PHE A 1 98 ? -1.902 -21.710 10.266 1.00 88.31 98 PHE A C 1
ATOM 770 O O . PHE A 1 98 ? -1.989 -22.616 11.086 1.00 88.31 98 PHE A O 1
ATOM 777 N N . LEU A 1 99 ? -2.865 -20.798 10.092 1.00 92.06 99 LEU A N 1
ATOM 778 C CA . LEU A 1 99 ? -4.101 -20.786 10.876 1.00 92.06 99 LEU A CA 1
ATOM 779 C C . LEU A 1 99 ? -5.002 -21.990 10.570 1.00 92.06 99 LEU A C 1
ATOM 781 O O . LEU A 1 99 ? -5.632 -22.525 11.477 1.00 92.06 99 LEU A O 1
ATOM 785 N N . PHE A 1 100 ? -5.084 -22.384 9.299 1.00 91.62 100 PHE A N 1
ATOM 786 C CA . PHE A 1 100 ? -5.962 -23.459 8.829 1.00 91.62 100 PHE A CA 1
ATOM 787 C C . PHE A 1 100 ? -5.246 -24.791 8.608 1.00 91.62 100 PHE A C 1
ATOM 789 O O . PHE A 1 100 ? -5.865 -25.711 8.082 1.00 91.62 100 PHE A O 1
ATOM 796 N N . GLU A 1 101 ? -3.966 -24.890 8.980 1.00 88.00 101 GLU A N 1
ATOM 797 C CA . GLU A 1 101 ? -3.163 -26.108 8.807 1.00 88.00 101 GLU A CA 1
ATOM 798 C C . GLU A 1 101 ? -3.187 -26.618 7.351 1.00 88.00 101 GLU A C 1
ATOM 800 O O . GLU A 1 101 ? -3.348 -27.805 7.083 1.00 88.00 101 GLU A O 1
ATOM 805 N N . ALA A 1 102 ? -3.058 -25.696 6.392 1.00 81.44 102 ALA A N 1
ATOM 806 C CA . ALA A 1 102 ? -3.280 -25.945 4.965 1.00 81.44 102 ALA A CA 1
ATOM 807 C C . ALA A 1 102 ? -1.977 -25.999 4.140 1.00 81.44 102 ALA A C 1
ATOM 809 O O . ALA A 1 102 ? -1.970 -25.597 2.973 1.00 81.44 102 ALA A O 1
ATOM 810 N N . PHE A 1 103 ? -0.879 -26.439 4.763 1.00 70.56 103 PHE A N 1
ATOM 811 C CA . PHE A 1 103 ? 0.392 -26.721 4.085 1.00 70.56 103 PHE A CA 1
ATOM 812 C C . PHE A 1 103 ? 0.396 -28.078 3.380 1.00 70.56 103 PHE A C 1
ATOM 814 O O . PHE A 1 103 ? -0.270 -29.012 3.879 1.00 70.56 103 PHE A O 1
#

Foldseek 3Di:
DPPDPDFQFQVNVLVVLCVVPPPCSVVVCVVQPADDGGGCVVSVVVSCCCPVPVVVVVVVCVVDPDDDDDDWDQDCDPPPPDDPPSHVGDDPCPCVCVVVVPD

Radius of gyration: 15.99 Å; chains: 1; bounding box: 28×44×41 Å

InterPro domains:
  IPR029058 Alpha/Beta hydrolase fold [G3DSA:3.40.50.1820] (16-103)
  IPR029058 Alpha/Beta hydrolase fold [SSF53474] (28-101)

Sequence (103 aa):
HDIWSTPVSPKVYVDVGIAIFGTKFLKIIERYPPEGSGDQRHLLARLATQWIFACPTRVFARNTATYSYVFGYPLQTNGTFNSSGCEGHTCHGDELVFLFEAF

Secondary structure (DSSP, 8-state):
--S-SSPPPHHHHHHHHHHHHGGGHHHHHHHS---TTS--HHHHHHHHIIIIIIHHHHHHHHTS------------S--TT--TT-TTS--TTTTHHHHTT--

pLDDT: mean 88.25, std 12.1, range [46.69, 97.31]